Protein AF-A0A6N7VTX3-F1 (afdb_monomer)

Structure (mmCIF, N/CA/C/O backbone):
data_AF-A0A6N7VTX3-F1
#
_entry.id   AF-A0A6N7VTX3-F1
#
loop_
_atom_site.group_PDB
_atom_site.id
_atom_site.type_symbol
_atom_site.label_atom_id
_atom_site.label_alt_id
_atom_site.label_comp_id
_atom_site.label_asym_id
_atom_site.label_entity_id
_atom_site.label_seq_id
_atom_site.pdbx_PDB_ins_code
_atom_site.Cartn_x
_atom_site.Cartn_y
_atom_site.Cartn_z
_atom_site.occupancy
_atom_site.B_iso_or_equiv
_atom_site.auth_seq_id
_atom_site.auth_comp_id
_atom_site.auth_asym_id
_atom_site.auth_atom_id
_atom_site.pdbx_PDB_model_num
ATOM 1 N N . MET A 1 1 ? -0.306 4.192 -22.090 1.00 41.62 1 MET A N 1
ATOM 2 C CA . MET A 1 1 ? 1.172 4.080 -22.096 1.00 41.62 1 MET A CA 1
ATOM 3 C C . MET A 1 1 ? 1.673 3.131 -20.999 1.00 41.62 1 MET A C 1
ATOM 5 O O . MET A 1 1 ? 2.364 2.188 -21.353 1.00 41.62 1 MET A O 1
ATOM 9 N N . MET A 1 2 ? 1.228 3.259 -19.735 1.00 45.81 2 MET A N 1
ATOM 10 C CA . MET A 1 2 ? 1.575 2.340 -18.620 1.00 45.81 2 MET A CA 1
ATOM 11 C C . MET A 1 2 ? 1.291 0.846 -18.875 1.00 45.81 2 MET A C 1
ATOM 13 O O . MET A 1 2 ? 2.135 0.008 -18.589 1.00 45.81 2 MET A O 1
ATOM 17 N N . LEU A 1 3 ? 0.157 0.491 -19.496 1.00 53.50 3 LEU A N 1
ATOM 18 C CA . LEU A 1 3 ? -0.209 -0.915 -19.757 1.00 53.50 3 LEU A CA 1
ATOM 19 C C . LEU A 1 3 ? 0.768 -1.673 -20.678 1.00 53.50 3 LEU A C 1
ATOM 21 O O . LEU A 1 3 ? 0.797 -2.900 -20.650 1.00 53.50 3 LEU A O 1
ATOM 25 N N . LYS A 1 4 ? 1.583 -0.975 -21.487 1.00 55.66 4 LYS A N 1
ATOM 26 C CA . LYS A 1 4 ? 2.601 -1.634 -22.325 1.00 55.66 4 LYS A CA 1
ATOM 27 C C . LYS A 1 4 ? 3.744 -2.213 -21.485 1.00 55.66 4 LYS A C 1
ATOM 29 O O . LYS A 1 4 ? 4.305 -3.230 -21.883 1.00 55.66 4 LYS A O 1
ATOM 34 N N . PHE A 1 5 ? 4.039 -1.622 -20.324 1.00 54.59 5 PHE A N 1
ATOM 35 C CA . PHE A 1 5 ? 5.091 -2.095 -19.423 1.00 54.59 5 PHE A CA 1
ATOM 36 C C . PHE A 1 5 ? 4.678 -3.323 -18.603 1.00 54.59 5 PHE A C 1
ATOM 38 O O . PHE A 1 5 ? 5.542 -4.102 -18.218 1.00 54.59 5 PHE A O 1
ATOM 45 N N . TRP A 1 6 ? 3.368 -3.579 -18.470 1.00 57.06 6 TRP A N 1
ATOM 46 C CA . TRP A 1 6 ? 2.820 -4.777 -17.817 1.00 57.06 6 TRP A CA 1
ATOM 47 C C . TRP A 1 6 ? 3.319 -6.087 -18.457 1.00 57.06 6 TRP A C 1
ATOM 49 O O . TRP A 1 6 ? 3.406 -7.124 -17.807 1.00 57.06 6 TRP A O 1
ATOM 59 N N . LYS A 1 7 ? 3.675 -6.074 -19.750 1.00 59.53 7 LYS A N 1
ATOM 60 C CA . LYS A 1 7 ? 4.218 -7.263 -20.433 1.00 59.53 7 LYS A CA 1
ATOM 61 C C . LYS A 1 7 ? 5.578 -7.711 -19.891 1.00 59.53 7 LYS A C 1
ATOM 63 O O . LYS A 1 7 ? 5.916 -8.877 -20.057 1.00 59.53 7 LYS A O 1
ATOM 68 N N . TYR A 1 8 ? 6.323 -6.814 -19.249 1.00 56.41 8 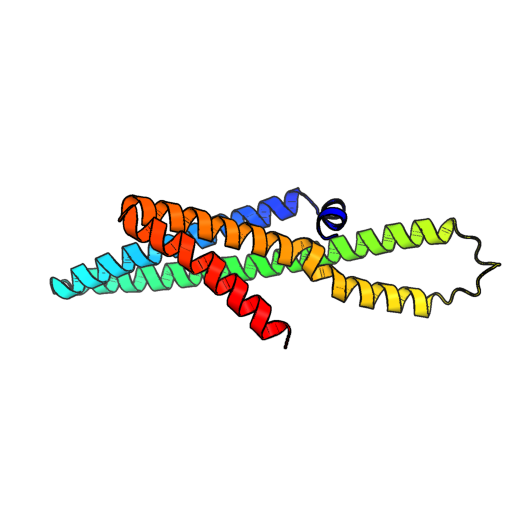TYR A N 1
ATOM 69 C CA . TYR A 1 8 ? 7.615 -7.111 -18.624 1.00 56.41 8 TYR A CA 1
ATOM 70 C C . TYR A 1 8 ? 7.473 -7.492 -17.144 1.00 56.41 8 TYR A C 1
ATOM 72 O O . TYR A 1 8 ? 8.468 -7.736 -16.468 1.00 56.41 8 TYR A O 1
ATOM 80 N N . THR A 1 9 ? 6.236 -7.546 -16.645 1.00 60.81 9 THR A N 1
ATOM 81 C CA . THR A 1 9 ? 5.921 -7.814 -15.247 1.00 60.81 9 THR A CA 1
ATOM 82 C C . THR A 1 9 ? 5.810 -9.321 -14.994 1.00 60.81 9 THR A C 1
ATOM 84 O O . THR A 1 9 ? 4.973 -10.009 -15.588 1.00 60.81 9 THR A O 1
ATOM 87 N N . ASN A 1 10 ? 6.614 -9.849 -14.072 1.00 67.19 10 ASN A N 1
ATOM 88 C CA . ASN A 1 10 ? 6.536 -11.222 -13.599 1.00 67.19 10 ASN A CA 1
ATOM 89 C C . ASN A 1 10 ? 5.266 -11.398 -12.748 1.00 67.19 10 ASN A C 1
ATOM 91 O O . ASN A 1 10 ? 5.161 -10.926 -11.615 1.00 67.19 10 ASN A O 1
ATOM 95 N N . LYS A 1 11 ? 4.262 -12.081 -13.313 1.00 71.00 11 LYS A N 1
ATOM 96 C CA . LYS A 1 11 ? 2.931 -12.231 -12.696 1.00 71.00 11 LYS A CA 1
ATOM 97 C C . LYS A 1 11 ? 2.976 -12.918 -11.330 1.00 71.00 11 LYS A C 1
ATOM 99 O O . LYS A 1 11 ? 2.148 -12.612 -10.479 1.00 71.00 11 LYS A O 1
ATOM 104 N N . LYS A 1 12 ? 3.916 -13.847 -11.119 1.00 73.44 12 LYS A N 1
ATOM 105 C CA . LYS A 1 12 ? 4.046 -14.572 -9.845 1.00 73.44 12 LYS A CA 1
ATOM 106 C C . LYS A 1 12 ? 4.482 -13.639 -8.718 1.00 73.44 12 LYS A C 1
ATOM 108 O O . LYS A 1 12 ? 3.922 -13.697 -7.629 1.00 73.44 12 LYS A O 1
ATOM 113 N N . GLU A 1 13 ? 5.426 -12.753 -9.004 1.00 70.56 13 GLU A N 1
ATOM 114 C CA . GLU A 1 13 ? 5.942 -11.792 -8.030 1.00 70.56 13 GLU A CA 1
ATOM 115 C C . GLU A 1 13 ? 4.939 -10.667 -7.753 1.00 70.56 13 GLU A C 1
ATOM 117 O O . GLU A 1 13 ? 4.734 -10.285 -6.602 1.00 70.56 13 GLU A O 1
ATOM 122 N N . PHE A 1 14 ? 4.195 -10.233 -8.776 1.00 71.81 14 PHE A N 1
ATOM 123 C CA . PHE A 1 14 ? 3.063 -9.323 -8.588 1.00 71.81 14 PHE A CA 1
ATOM 124 C C . PHE A 1 14 ? 2.010 -9.898 -7.621 1.00 71.81 14 PHE A C 1
ATOM 126 O O . PHE A 1 14 ? 1.518 -9.185 -6.750 1.00 71.81 14 PHE A O 1
ATOM 133 N N . ILE A 1 15 ? 1.688 -11.193 -7.728 1.00 78.00 15 ILE A N 1
ATOM 134 C CA . ILE A 1 15 ? 0.736 -11.857 -6.821 1.00 78.00 15 ILE A CA 1
ATOM 135 C C . ILE A 1 15 ? 1.269 -11.901 -5.381 1.00 78.00 15 ILE A C 1
ATOM 137 O O . ILE A 1 15 ? 0.496 -11.670 -4.452 1.00 78.00 15 ILE A O 1
ATOM 141 N N . LYS A 1 16 ? 2.568 -12.160 -5.176 1.00 79.38 16 LYS A N 1
ATOM 142 C CA . LYS A 1 16 ? 3.177 -12.140 -3.834 1.00 79.38 16 LYS A CA 1
ATOM 143 C C . LYS A 1 16 ? 3.085 -10.755 -3.194 1.00 79.38 16 LYS A C 1
ATOM 145 O O . LYS A 1 16 ? 2.637 -10.650 -2.054 1.00 79.38 16 LYS A O 1
ATOM 150 N N . LEU A 1 17 ? 3.439 -9.706 -3.938 1.00 78.25 17 LEU A N 1
ATOM 151 C CA . LEU A 1 17 ? 3.318 -8.318 -3.476 1.00 78.25 17 LEU A CA 1
ATOM 152 C C . LEU A 1 17 ? 1.862 -7.959 -3.152 1.00 78.25 17 LEU A C 1
ATOM 154 O O . LEU A 1 17 ? 1.577 -7.364 -2.113 1.00 78.25 17 LEU A O 1
ATOM 158 N N . LEU A 1 18 ? 0.921 -8.387 -3.998 1.00 79.38 18 LEU A N 1
ATOM 159 C CA . LEU A 1 18 ? -0.506 -8.174 -3.769 1.00 79.38 18 LEU A CA 1
ATOM 160 C C . LEU A 1 18 ? -0.982 -8.875 -2.486 1.00 79.38 18 LEU A C 1
ATOM 162 O O . LEU A 1 18 ? -1.681 -8.256 -1.686 1.00 79.38 18 LEU A O 1
ATOM 166 N N . LEU A 1 19 ? -0.569 -10.124 -2.246 1.00 84.44 19 LEU A N 1
ATOM 167 C CA . LEU A 1 19 ? -0.893 -10.864 -1.020 1.00 84.44 19 LEU A CA 1
ATOM 168 C C . LEU A 1 19 ? -0.344 -10.178 0.235 1.00 84.44 19 LEU A C 1
ATOM 170 O O . LEU A 1 19 ? -1.096 -9.984 1.191 1.00 84.44 19 LEU A O 1
ATOM 174 N N . ILE A 1 20 ? 0.930 -9.770 0.219 1.00 84.56 20 ILE A N 1
ATOM 175 C CA . ILE A 1 20 ? 1.549 -9.019 1.324 1.00 84.56 20 ILE A CA 1
ATOM 176 C C . ILE A 1 20 ? 0.718 -7.772 1.627 1.00 84.56 20 ILE A C 1
ATOM 178 O O . ILE A 1 20 ? 0.358 -7.519 2.779 1.00 84.56 20 ILE A O 1
ATOM 182 N N . ARG A 1 21 ? 0.320 -7.028 0.591 1.00 81.31 21 ARG A N 1
ATOM 183 C CA . ARG A 1 21 ? -0.462 -5.811 0.792 1.00 81.31 21 ARG A CA 1
ATOM 184 C C . ARG A 1 21 ? -1.873 -6.076 1.313 1.00 81.31 21 ARG A C 1
ATOM 186 O O . ARG A 1 21 ? -2.358 -5.312 2.146 1.00 81.31 21 ARG A O 1
ATOM 193 N N . VAL A 1 22 ? -2.537 -7.140 0.864 1.00 83.12 22 VAL A N 1
ATOM 194 C CA . VAL A 1 22 ? -3.855 -7.533 1.394 1.00 83.12 22 VAL A CA 1
ATOM 195 C C . VAL A 1 22 ? -3.766 -7.834 2.891 1.00 83.12 22 VAL A C 1
ATOM 197 O O . VAL A 1 22 ? -4.638 -7.398 3.649 1.00 83.12 22 VAL A O 1
ATOM 200 N N . ILE A 1 23 ? -2.696 -8.501 3.338 1.00 87.25 23 ILE A N 1
ATOM 201 C CA . ILE A 1 23 ? -2.443 -8.750 4.765 1.00 87.25 23 ILE A CA 1
ATOM 202 C C . ILE A 1 23 ? -2.266 -7.426 5.514 1.00 87.25 23 ILE A C 1
ATOM 204 O O . ILE A 1 23 ? -2.941 -7.200 6.519 1.00 87.25 23 ILE A O 1
ATOM 208 N N . VAL A 1 24 ? -1.428 -6.521 4.997 1.00 85.75 24 VAL A N 1
ATOM 209 C CA . VAL A 1 24 ? -1.201 -5.196 5.599 1.00 85.75 24 VAL A CA 1
ATOM 210 C C . VAL A 1 24 ? -2.505 -4.414 5.739 1.00 85.75 24 VAL A C 1
ATOM 212 O O . VAL A 1 24 ? -2.805 -3.906 6.819 1.00 85.75 24 VAL A O 1
ATOM 215 N N . ILE A 1 25 ? -3.312 -4.336 4.678 1.00 82.44 25 ILE A N 1
ATOM 216 C CA . ILE A 1 25 ? -4.597 -3.623 4.701 1.00 82.44 25 ILE A CA 1
ATOM 217 C C . ILE A 1 25 ? -5.528 -4.244 5.744 1.00 82.44 25 ILE A C 1
ATOM 219 O O . ILE A 1 25 ? -6.106 -3.514 6.547 1.00 82.44 25 ILE A O 1
ATOM 223 N N . SER A 1 26 ? -5.628 -5.574 5.777 1.00 83.75 26 SER A N 1
ATOM 224 C CA . SER A 1 26 ? -6.481 -6.293 6.729 1.00 83.75 26 SER A CA 1
ATOM 225 C C . SER A 1 26 ? -6.077 -6.012 8.178 1.00 83.75 26 SER A C 1
ATOM 227 O O . SER A 1 26 ? -6.927 -5.675 8.998 1.00 83.75 26 SER A O 1
ATOM 229 N N . LEU A 1 27 ? -4.777 -6.064 8.482 1.00 85.19 27 LEU A N 1
ATOM 230 C CA . LEU A 1 27 ? -4.240 -5.715 9.800 1.00 85.19 27 LEU A CA 1
ATOM 231 C C . LEU A 1 27 ? -4.518 -4.251 10.161 1.00 85.19 27 LEU A C 1
ATOM 233 O O . LEU A 1 27 ? -4.911 -3.949 11.285 1.00 85.19 27 LEU A O 1
ATOM 237 N N . THR A 1 28 ? -4.380 -3.341 9.197 1.00 82.75 28 THR A N 1
ATOM 238 C CA . THR A 1 28 ? -4.621 -1.909 9.425 1.00 82.75 28 THR A CA 1
ATOM 239 C C . THR A 1 28 ? -6.101 -1.621 9.705 1.00 82.75 28 THR A C 1
ATOM 241 O O . THR A 1 28 ? -6.414 -0.758 10.522 1.00 82.75 28 THR A O 1
ATOM 244 N N . LEU A 1 29 ? -7.022 -2.363 9.081 1.00 82.81 29 LEU A N 1
ATOM 245 C CA . LEU A 1 29 ? -8.464 -2.250 9.330 1.00 82.81 29 LEU A CA 1
ATOM 246 C C . LEU A 1 29 ? -8.878 -2.751 10.723 1.00 82.81 29 LEU A C 1
ATOM 248 O O . LEU A 1 29 ? -9.922 -2.336 11.225 1.00 82.81 29 LEU A O 1
ATOM 252 N N . LEU A 1 30 ? -8.068 -3.588 11.381 1.00 82.56 30 LEU A N 1
ATOM 253 C CA . LEU A 1 30 ? -8.317 -4.002 12.766 1.00 82.56 30 LEU A CA 1
ATOM 254 C C . LEU A 1 30 ? -8.024 -2.885 13.779 1.00 82.56 30 LEU A C 1
ATOM 256 O O . LEU A 1 30 ? -8.628 -2.874 14.851 1.00 82.56 30 LEU A O 1
ATOM 260 N N . ASN A 1 31 ? -7.158 -1.919 13.448 1.00 81.75 31 ASN A N 1
ATOM 261 C CA . ASN A 1 31 ? -6.807 -0.820 14.356 1.00 81.75 31 ASN A CA 1
ATOM 262 C C . ASN A 1 31 ? -8.021 -0.034 14.880 1.00 81.75 31 ASN A C 1
ATOM 264 O O . ASN A 1 31 ? -8.144 0.068 16.099 1.00 81.75 31 ASN A O 1
ATOM 268 N N . PRO A 1 32 ? -8.943 0.496 14.048 1.00 81.12 32 PRO A N 1
ATOM 269 C CA . PRO A 1 32 ? -10.102 1.235 14.558 1.00 81.12 32 PRO A CA 1
ATOM 270 C C . PRO A 1 32 ? -10.986 0.396 15.495 1.00 81.12 32 PRO A C 1
ATOM 272 O O . PRO A 1 32 ? -11.498 0.922 16.482 1.00 81.12 32 PRO A O 1
ATOM 275 N N . LEU A 1 33 ? -11.112 -0.915 15.251 1.00 84.38 33 LEU A N 1
ATOM 276 C CA . LEU A 1 33 ? -11.863 -1.822 16.127 1.00 84.38 33 LEU A CA 1
ATOM 277 C C . LEU A 1 33 ? -11.197 -1.983 17.499 1.00 84.38 33 LEU A C 1
ATOM 279 O O . LEU A 1 33 ? -11.873 -1.967 18.529 1.00 84.38 33 LEU A O 1
ATOM 283 N N . ILE A 1 34 ? -9.873 -2.130 17.519 1.00 87.19 34 ILE A N 1
ATOM 284 C CA . ILE A 1 34 ? -9.094 -2.263 18.755 1.00 87.19 34 ILE A CA 1
ATOM 285 C C . ILE A 1 34 ? -9.091 -0.948 19.533 1.00 87.19 34 ILE A C 1
ATOM 287 O O . ILE A 1 34 ? -9.266 -0.968 20.750 1.00 87.19 34 ILE A O 1
ATOM 291 N N . ILE A 1 35 ? -8.968 0.188 18.840 1.00 86.31 35 ILE A N 1
ATOM 292 C CA . ILE A 1 35 ? -9.040 1.525 19.440 1.00 86.31 35 ILE A CA 1
ATOM 293 C C . ILE A 1 35 ? -10.395 1.732 20.118 1.00 86.31 35 ILE A C 1
ATOM 295 O O . ILE A 1 35 ? -10.424 2.139 21.276 1.00 86.31 35 ILE A O 1
ATOM 299 N N . SER A 1 36 ? -11.505 1.395 19.450 1.00 85.62 36 SER A N 1
ATOM 300 C CA . SER A 1 36 ? -12.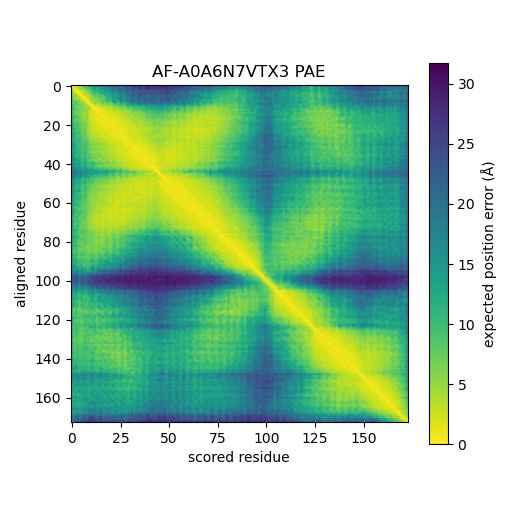842 1.489 20.055 1.00 85.62 36 SER A CA 1
ATOM 301 C 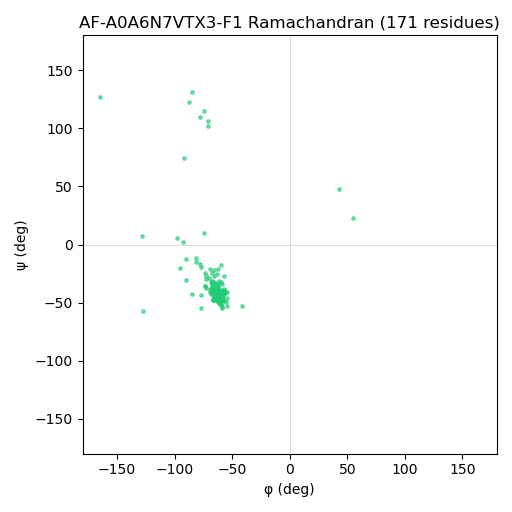C . SER A 1 36 ? -12.915 0.695 21.360 1.00 85.62 36 SER A C 1
ATOM 303 O O . SER A 1 36 ? -13.275 1.244 22.396 1.00 85.62 36 SER A O 1
ATOM 305 N N . LYS A 1 37 ? -12.471 -0.569 21.351 1.00 88.06 37 LYS A N 1
ATOM 306 C CA . LYS A 1 37 ? -12.473 -1.419 22.554 1.00 88.06 37 LYS A CA 1
ATOM 307 C C . LYS A 1 37 ? -11.534 -0.922 23.654 1.00 88.06 37 LYS A C 1
ATOM 309 O O . LYS A 1 37 ? -11.837 -1.098 24.837 1.00 88.06 37 LYS A O 1
ATOM 314 N N . ALA A 1 38 ? -10.403 -0.317 23.289 1.00 86.62 38 ALA A N 1
ATOM 315 C CA . ALA A 1 38 ? -9.488 0.308 24.238 1.00 86.62 38 ALA A CA 1
ATOM 316 C C . ALA A 1 38 ? -10.157 1.499 24.938 1.00 86.62 38 ALA A C 1
ATOM 318 O O . ALA A 1 38 ? -10.100 1.590 26.166 1.00 86.62 38 ALA A O 1
ATOM 319 N N . ILE A 1 39 ? -10.838 2.357 24.170 1.00 87.06 39 ILE A N 1
ATOM 320 C CA . ILE A 1 39 ? -11.595 3.507 24.679 1.00 87.06 39 ILE A CA 1
ATOM 321 C C . ILE A 1 39 ? -12.730 3.031 25.590 1.00 87.06 39 ILE A C 1
ATOM 323 O O . ILE A 1 39 ? -12.811 3.483 26.730 1.00 87.06 39 ILE A O 1
ATOM 327 N N . ASP A 1 40 ? -13.536 2.065 25.149 1.00 90.25 40 ASP A N 1
ATOM 328 C CA . ASP A 1 40 ? -14.641 1.516 25.946 1.00 90.25 40 ASP A CA 1
ATOM 329 C C . ASP A 1 40 ? -14.140 0.925 27.272 1.00 90.25 40 ASP A C 1
ATOM 331 O O . ASP A 1 40 ? -14.730 1.132 28.335 1.00 90.25 40 ASP A O 1
ATOM 335 N N . SER A 1 41 ? -13.007 0.220 27.240 1.00 89.38 41 SER A N 1
ATOM 336 C CA . SER A 1 41 ? -12.387 -0.348 28.444 1.00 89.38 41 SER A CA 1
ATOM 337 C C . SER A 1 41 ? -11.855 0.732 29.386 1.00 89.38 41 SER A C 1
ATOM 339 O O . SER A 1 41 ? -11.963 0.580 30.603 1.00 89.38 41 SER A O 1
ATOM 341 N N . ALA A 1 42 ? -11.308 1.824 28.846 1.00 87.69 42 ALA A N 1
ATOM 342 C CA . ALA A 1 42 ? -10.841 2.962 29.632 1.00 87.69 42 ALA A CA 1
ATOM 343 C C . ALA A 1 42 ? -12.009 3.720 30.286 1.00 87.69 42 ALA A C 1
ATOM 345 O O . ALA A 1 42 ? -11.940 4.027 31.478 1.00 87.69 42 ALA A O 1
ATOM 346 N N . ILE A 1 43 ? -13.103 3.947 29.549 1.00 91.75 43 ILE A N 1
ATOM 347 C CA . ILE A 1 43 ? -14.340 4.561 30.064 1.00 91.75 43 ILE A CA 1
ATOM 348 C C . ILE A 1 43 ? -14.921 3.712 31.200 1.00 91.75 43 ILE A C 1
ATOM 350 O O . ILE A 1 43 ? -15.247 4.234 32.266 1.00 91.75 43 ILE A O 1
ATOM 354 N N . ASN A 1 44 ? -14.950 2.389 31.022 1.00 92.12 44 ASN A N 1
ATOM 355 C CA . ASN A 1 44 ? -15.413 1.438 32.036 1.00 92.12 44 ASN A CA 1
ATOM 356 C C . ASN A 1 44 ? -14.409 1.220 33.188 1.00 92.12 44 ASN A C 1
ATOM 358 O O . ASN A 1 44 ? -14.588 0.306 33.994 1.00 92.12 44 ASN A O 1
ATOM 362 N N . LYS A 1 45 ? -13.343 2.034 33.273 1.00 88.69 45 LYS A N 1
ATOM 363 C CA . LYS A 1 45 ? -12.266 1.966 34.280 1.00 88.69 45 LYS A CA 1
ATOM 364 C C . LYS A 1 45 ? -11.577 0.601 34.371 1.00 88.69 45 LYS A C 1
ATOM 366 O O . LYS A 1 45 ? -10.945 0.276 35.376 1.00 88.69 45 LYS A O 1
ATOM 371 N N . ASN A 1 46 ? -11.644 -0.198 33.311 1.00 89.06 46 ASN A N 1
ATOM 372 C CA . ASN A 1 46 ? -11.037 -1.516 33.257 1.00 89.06 46 ASN A CA 1
ATOM 373 C C . ASN A 1 46 ? -9.620 -1.436 32.672 1.00 89.06 46 ASN A C 1
ATOM 375 O O . ASN A 1 46 ? -9.355 -1.806 31.524 1.00 89.06 46 ASN A O 1
ATOM 379 N N . ILE A 1 47 ? -8.704 -0.922 33.496 1.00 88.44 47 ILE A N 1
ATOM 380 C CA . ILE A 1 47 ? -7.328 -0.564 33.114 1.00 88.44 47 ILE A CA 1
ATOM 381 C C . ILE A 1 47 ? -6.571 -1.759 32.518 1.00 88.44 47 ILE A C 1
ATOM 383 O O . ILE A 1 47 ? -5.855 -1.605 31.531 1.00 88.44 47 ILE A O 1
ATOM 387 N N . LYS A 1 48 ? -6.770 -2.968 33.062 1.00 91.94 48 LYS A N 1
ATOM 388 C CA . LYS A 1 48 ? -6.111 -4.185 32.568 1.00 91.94 48 LYS A CA 1
ATOM 389 C C . LYS A 1 48 ? -6.438 -4.446 31.095 1.00 91.94 48 LYS A C 1
ATOM 391 O O . LYS A 1 48 ? -5.532 -4.689 30.304 1.00 91.94 48 LYS A O 1
ATOM 396 N N . TYR A 1 49 ? -7.715 -4.372 30.719 1.00 88.69 49 TYR A N 1
ATOM 397 C CA . TYR A 1 49 ? -8.126 -4.601 29.333 1.00 88.69 49 TYR A CA 1
ATOM 398 C C . TYR A 1 49 ? -7.752 -3.433 28.420 1.00 88.69 49 TYR A C 1
ATOM 400 O O . TYR A 1 49 ? -7.320 -3.676 27.297 1.00 88.69 49 TYR A O 1
ATOM 408 N N . ALA A 1 50 ? -7.816 -2.188 28.904 1.00 88.44 50 ALA A N 1
ATOM 409 C CA . ALA A 1 50 ? -7.339 -1.032 28.144 1.00 88.44 50 ALA A CA 1
ATOM 410 C C . ALA A 1 50 ? -5.853 -1.180 27.757 1.00 88.44 50 ALA A C 1
ATOM 412 O O . ALA A 1 50 ? -5.500 -1.006 26.591 1.00 88.44 50 ALA A O 1
ATOM 413 N N . ILE A 1 51 ? -4.998 -1.595 28.701 1.00 91.50 51 ILE A N 1
ATOM 414 C CA . ILE A 1 51 ? -3.571 -1.851 28.447 1.00 91.50 51 ILE A CA 1
ATOM 415 C C . ILE A 1 51 ? -3.377 -2.995 27.443 1.00 91.50 51 ILE A C 1
ATOM 417 O O . ILE A 1 51 ? -2.563 -2.866 26.531 1.00 91.50 51 ILE A O 1
ATOM 421 N N . ILE A 1 52 ? -4.132 -4.093 27.569 1.00 93.38 52 ILE A N 1
ATOM 422 C CA . ILE A 1 52 ? -4.060 -5.219 26.620 1.00 93.38 52 ILE A CA 1
ATOM 423 C C . ILE A 1 52 ? -4.400 -4.754 25.198 1.00 93.38 52 ILE A C 1
ATOM 425 O O . ILE A 1 52 ? -3.676 -5.092 24.261 1.00 93.38 52 ILE A O 1
ATOM 429 N N . TYR A 1 53 ? -5.454 -3.950 25.025 1.00 91.06 53 TYR A N 1
ATOM 430 C CA . TYR A 1 53 ? -5.822 -3.438 23.705 1.00 91.06 53 TYR A CA 1
ATOM 431 C C . TYR A 1 53 ? -4.762 -2.482 23.137 1.00 91.06 53 TYR A C 1
ATOM 433 O O . TYR A 1 53 ? -4.405 -2.604 21.965 1.00 91.06 53 TYR A O 1
ATOM 441 N N . ILE A 1 54 ? -4.172 -1.611 23.959 1.00 88.94 54 ILE A N 1
ATOM 442 C CA . ILE A 1 54 ? -3.066 -0.734 23.534 1.00 88.94 54 ILE A CA 1
ATOM 443 C C . ILE A 1 54 ? -1.834 -1.552 23.112 1.00 88.94 54 ILE A C 1
ATOM 445 O O . ILE A 1 54 ? -1.261 -1.306 22.050 1.00 88.94 54 ILE A O 1
ATOM 449 N N . LEU A 1 55 ? -1.451 -2.569 23.890 1.00 92.81 55 LEU A N 1
ATOM 450 C CA . LEU A 1 55 ? -0.345 -3.467 23.539 1.00 92.81 55 LEU A CA 1
ATOM 451 C C . LEU A 1 55 ? -0.624 -4.237 22.246 1.00 92.81 55 LEU A C 1
ATOM 453 O O . LEU A 1 55 ? 0.267 -4.372 21.409 1.00 92.81 55 LEU A O 1
ATOM 457 N N . SER A 1 56 ? -1.860 -4.700 22.046 1.00 90.69 56 SER A N 1
ATOM 458 C CA . SER A 1 56 ? -2.243 -5.380 20.806 1.00 90.69 56 SER A CA 1
ATOM 459 C C . SER A 1 56 ? -2.134 -4.463 19.583 1.00 90.69 56 SER A C 1
ATOM 461 O O . SER A 1 56 ? -1.678 -4.906 18.531 1.00 90.69 56 SER A O 1
ATOM 463 N N . MET A 1 57 ? -2.449 -3.172 19.736 1.00 89.75 57 MET A N 1
ATOM 464 C CA . MET A 1 57 ? -2.288 -2.176 18.676 1.00 89.75 57 MET A CA 1
ATOM 465 C C . MET A 1 57 ? -0.811 -1.958 18.321 1.00 89.75 57 MET A C 1
ATOM 467 O O . MET A 1 57 ? -0.460 -1.942 17.141 1.00 89.75 57 MET A O 1
ATOM 471 N N . LEU A 1 58 ? 0.068 -1.847 19.325 1.00 91.06 58 LEU A N 1
ATOM 472 C CA . LEU A 1 58 ? 1.516 -1.760 19.099 1.00 91.06 58 LEU A CA 1
ATOM 473 C C . LEU A 1 58 ? 2.043 -2.995 18.362 1.00 91.06 58 LEU A C 1
ATOM 475 O O . LEU A 1 58 ? 2.795 -2.860 17.397 1.00 91.06 58 LEU A O 1
ATOM 479 N N . LEU A 1 59 ? 1.608 -4.189 18.768 1.00 91.81 59 LEU A N 1
ATOM 480 C CA . LEU A 1 59 ? 2.028 -5.440 18.142 1.00 91.81 59 LEU A CA 1
ATOM 481 C C . LEU A 1 59 ? 1.607 -5.501 16.667 1.00 91.81 59 LEU A C 1
ATOM 483 O O . LEU A 1 59 ? 2.423 -5.821 15.804 1.00 91.81 59 LEU A O 1
ATOM 487 N N . ILE A 1 60 ? 0.360 -5.126 16.362 1.00 89.75 60 ILE A N 1
ATOM 488 C CA . ILE A 1 60 ? -0.139 -5.037 14.982 1.00 89.75 60 ILE A CA 1
ATOM 489 C C . ILE A 1 60 ? 0.673 -4.026 14.177 1.00 89.75 60 ILE A C 1
ATOM 491 O O . ILE A 1 60 ? 1.045 -4.317 13.042 1.00 89.75 60 ILE A O 1
ATOM 495 N N . SER A 1 61 ? 0.995 -2.868 14.756 1.00 86.00 61 SER A N 1
ATOM 496 C CA . SER A 1 61 ? 1.806 -1.853 14.080 1.00 86.00 61 SER A CA 1
ATOM 497 C C . SER A 1 61 ? 3.203 -2.371 13.724 1.00 86.00 61 SER A C 1
ATOM 499 O O . SER A 1 61 ? 3.686 -2.104 12.624 1.00 86.00 61 SER A O 1
ATOM 501 N N . ILE A 1 62 ? 3.840 -3.137 14.616 1.00 91.75 62 ILE A N 1
ATOM 502 C CA . ILE A 1 62 ? 5.145 -3.766 14.353 1.00 91.75 62 ILE A CA 1
ATOM 503 C C . ILE A 1 62 ? 5.024 -4.787 13.217 1.00 91.75 62 ILE A C 1
ATOM 505 O O . ILE A 1 62 ? 5.825 -4.761 12.283 1.00 91.75 62 ILE A O 1
ATOM 509 N N . PHE A 1 63 ? 4.000 -5.644 13.253 1.00 89.19 63 PHE A N 1
ATOM 510 C CA . PHE A 1 63 ? 3.743 -6.614 12.185 1.00 89.19 63 PHE A CA 1
ATOM 511 C C . PHE A 1 63 ? 3.518 -5.935 10.833 1.00 89.19 63 PHE A C 1
ATOM 513 O O . PHE A 1 63 ? 4.102 -6.344 9.832 1.00 89.19 63 PHE A O 1
ATOM 520 N N . VAL A 1 64 ? 2.716 -4.869 10.796 1.00 87.62 64 VAL A N 1
ATOM 521 C CA . VAL A 1 64 ? 2.494 -4.071 9.584 1.00 87.62 64 VAL A CA 1
ATOM 522 C C . VAL A 1 64 ? 3.812 -3.504 9.054 1.00 87.62 64 VAL A C 1
ATOM 524 O O . VAL A 1 64 ? 4.069 -3.588 7.855 1.00 87.62 64 VAL A O 1
ATOM 527 N N . HIS A 1 65 ? 4.670 -2.978 9.931 1.00 86.94 65 HIS A N 1
ATOM 528 C CA . HIS A 1 65 ? 5.964 -2.436 9.523 1.00 86.94 65 HIS A CA 1
ATOM 529 C C . HIS A 1 65 ? 6.893 -3.513 8.948 1.00 86.94 65 HIS A C 1
ATOM 531 O O . HIS A 1 65 ? 7.527 -3.295 7.919 1.00 86.94 65 HIS A O 1
ATOM 5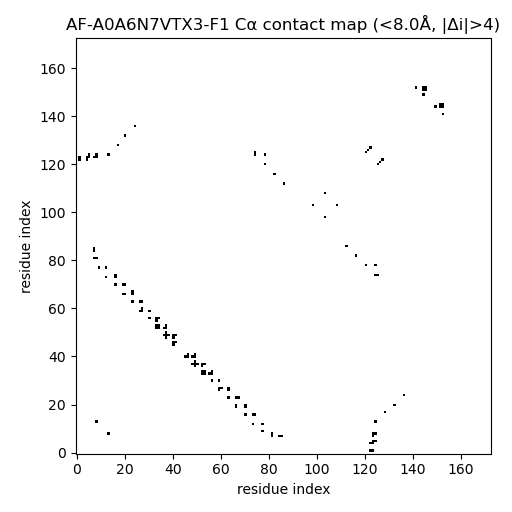37 N N . PHE A 1 66 ? 6.911 -4.703 9.550 1.00 88.50 66 PHE A N 1
ATOM 538 C CA . PHE A 1 66 ? 7.654 -5.847 9.024 1.00 88.50 66 PHE A CA 1
ATOM 539 C C . PHE A 1 66 ? 7.206 -6.227 7.604 1.00 88.50 66 PHE A C 1
ATOM 541 O O . PHE A 1 66 ? 8.041 -6.462 6.730 1.00 88.50 66 PHE A O 1
ATOM 548 N N . PHE A 1 67 ? 5.896 -6.232 7.341 1.00 86.88 67 PHE A N 1
ATOM 549 C CA . PHE A 1 67 ? 5.380 -6.500 5.999 1.00 86.88 67 PHE A CA 1
ATOM 550 C C . PHE A 1 67 ? 5.734 -5.409 4.983 1.00 86.88 67 PHE A C 1
ATOM 552 O O . PHE A 1 67 ? 5.990 -5.752 3.833 1.00 86.88 67 PHE A O 1
ATOM 559 N N . TYR A 1 68 ? 5.806 -4.134 5.383 1.00 83.50 68 TYR A N 1
ATOM 560 C CA . TYR A 1 68 ? 6.295 -3.075 4.491 1.00 83.50 68 TYR A CA 1
ATOM 561 C C . TYR A 1 68 ? 7.762 -3.281 4.104 1.00 83.50 68 TYR A C 1
ATOM 563 O O . TYR A 1 68 ? 8.101 -3.172 2.931 1.00 83.50 68 TYR A O 1
ATOM 571 N N . VAL A 1 69 ? 8.618 -3.667 5.054 1.00 84.44 69 VAL A N 1
ATOM 572 C CA . VAL A 1 69 ? 10.029 -3.972 4.757 1.00 84.44 69 VAL A CA 1
ATOM 573 C C . VAL A 1 69 ? 10.152 -5.168 3.808 1.00 84.44 69 VAL A C 1
ATOM 575 O O . VAL A 1 69 ? 10.953 -5.143 2.874 1.00 84.44 69 VAL A O 1
ATOM 578 N N . LEU A 1 70 ? 9.343 -6.214 4.011 1.00 83.69 70 LEU A N 1
ATOM 579 C CA . LEU A 1 70 ? 9.287 -7.343 3.079 1.00 83.69 70 LEU A CA 1
ATOM 580 C C . LEU A 1 70 ? 8.834 -6.909 1.684 1.00 83.69 70 LEU A C 1
ATOM 582 O O . LEU A 1 70 ? 9.396 -7.361 0.690 1.00 83.69 70 LEU A O 1
ATOM 586 N N . GLU A 1 71 ? 7.823 -6.050 1.602 1.00 81.12 71 GLU A N 1
ATOM 587 C CA . GLU A 1 71 ? 7.326 -5.517 0.338 1.00 81.12 71 GLU A CA 1
ATOM 588 C C . GLU A 1 71 ? 8.426 -4.766 -0.425 1.00 81.12 71 GLU A C 1
ATOM 590 O O . GLU A 1 71 ? 8.657 -5.066 -1.598 1.00 81.12 71 GLU A O 1
ATOM 595 N N . ASP A 1 72 ? 9.159 -3.875 0.247 1.00 79.69 72 ASP A N 1
ATOM 596 C CA . ASP A 1 72 ? 10.279 -3.129 -0.341 1.00 79.69 72 ASP A CA 1
ATOM 597 C C . ASP A 1 72 ? 11.389 -4.064 -0.851 1.00 79.69 72 ASP A C 1
ATOM 599 O O . ASP A 1 72 ? 11.936 -3.862 -1.939 1.00 79.69 72 ASP A O 1
ATOM 603 N N . TYR A 1 73 ? 11.682 -5.138 -0.112 1.00 81.75 73 TYR A N 1
ATOM 604 C CA . TYR A 1 73 ? 12.654 -6.150 -0.530 1.00 81.75 73 TYR A CA 1
ATOM 605 C C . TYR A 1 73 ? 12.238 -6.859 -1.831 1.00 81.75 73 TYR A C 1
ATOM 607 O O . TYR A 1 73 ? 13.035 -6.968 -2.768 1.00 81.75 73 TYR A O 1
ATOM 615 N N . TYR A 1 74 ? 10.982 -7.308 -1.925 1.00 78.50 74 TYR A N 1
ATOM 616 C CA . TYR A 1 74 ? 10.471 -7.953 -3.140 1.00 78.50 74 TYR A CA 1
ATOM 617 C C . TYR A 1 74 ? 10.371 -6.981 -4.321 1.00 78.50 74 TYR A C 1
ATOM 619 O O . TYR A 1 74 ? 10.599 -7.388 -5.463 1.00 78.50 74 TYR A O 1
ATOM 627 N N . PHE A 1 75 ? 10.081 -5.701 -4.074 1.00 75.12 75 PHE A N 1
ATOM 628 C CA . PHE A 1 75 ? 10.155 -4.673 -5.113 1.00 75.12 75 PHE A CA 1
ATOM 629 C C . PHE A 1 75 ? 11.568 -4.543 -5.683 1.00 75.12 75 PHE A C 1
ATOM 631 O O . PHE A 1 75 ? 11.726 -4.584 -6.902 1.00 75.12 75 PHE A O 1
ATOM 638 N N . GLY A 1 76 ? 12.588 -4.481 -4.823 1.00 74.06 76 GLY A N 1
ATOM 639 C CA . GLY A 1 76 ? 13.982 -4.391 -5.263 1.00 74.06 76 GLY A CA 1
ATOM 640 C C . GLY A 1 76 ? 14.415 -5.565 -6.149 1.00 74.06 76 GLY A C 1
ATOM 641 O O . GLY A 1 76 ? 15.075 -5.361 -7.168 1.00 74.06 76 GLY A O 1
ATOM 642 N N . ILE A 1 77 ? 13.996 -6.791 -5.813 1.00 76.81 77 ILE A N 1
ATOM 643 C CA . ILE A 1 77 ? 14.279 -7.981 -6.636 1.00 76.81 77 ILE A CA 1
ATOM 644 C C . ILE A 1 77 ? 13.605 -7.878 -8.010 1.00 76.81 77 ILE A C 1
ATOM 646 O O . ILE A 1 77 ? 14.241 -8.141 -9.033 1.00 76.81 77 ILE A O 1
ATOM 650 N N . ASN A 1 78 ? 12.334 -7.476 -8.048 1.00 72.00 78 ASN A N 1
ATOM 651 C CA . ASN A 1 78 ? 11.573 -7.384 -9.296 1.00 72.00 78 ASN A CA 1
ATOM 652 C C . ASN A 1 78 ? 12.102 -6.303 -10.233 1.00 72.00 78 ASN A C 1
ATOM 654 O O . ASN A 1 78 ? 12.117 -6.497 -11.450 1.00 72.00 78 ASN A O 1
ATOM 658 N N . ASP A 1 79 ? 12.539 -5.178 -9.675 1.00 71.25 79 ASP A N 1
ATOM 659 C CA . ASP A 1 79 ? 13.136 -4.100 -10.450 1.00 71.25 79 ASP A CA 1
ATOM 660 C C . ASP A 1 79 ? 14.451 -4.553 -11.094 1.00 71.25 79 ASP A C 1
ATOM 662 O O . ASP A 1 79 ? 14.684 -4.303 -12.278 1.00 71.25 79 ASP A O 1
ATOM 666 N N . LEU A 1 80 ? 15.269 -5.313 -10.362 1.00 72.25 80 LEU A N 1
ATOM 667 C CA . LEU A 1 80 ? 16.503 -5.887 -10.892 1.00 72.25 80 LEU A CA 1
ATOM 668 C C . LEU A 1 80 ? 16.230 -6.915 -12.006 1.00 72.25 80 LEU A C 1
ATOM 670 O O . LEU A 1 80 ? 16.900 -6.904 -13.041 1.00 72.25 80 LEU A O 1
ATOM 674 N N . GLU A 1 81 ? 15.212 -7.764 -11.849 1.00 73.69 81 GLU A N 1
ATOM 675 C CA . GLU A 1 81 ? 14.811 -8.727 -12.885 1.00 73.69 81 GLU A CA 1
ATOM 676 C C . GLU A 1 81 ? 14.259 -8.021 -14.143 1.00 73.69 81 GLU A C 1
ATOM 678 O O . GLU A 1 81 ? 14.583 -8.393 -15.277 1.00 73.69 81 GLU A O 1
ATOM 683 N N . ALA A 1 82 ? 13.468 -6.958 -13.967 1.00 69.69 82 ALA A N 1
ATOM 684 C CA . ALA A 1 82 ? 12.948 -6.147 -15.066 1.00 69.69 82 ALA A CA 1
ATOM 685 C C . ALA A 1 82 ? 14.067 -5.422 -15.830 1.00 69.69 82 ALA A C 1
ATOM 687 O O . ALA A 1 82 ? 14.028 -5.375 -17.065 1.00 69.69 82 ALA A O 1
ATOM 688 N N . TYR A 1 83 ? 15.076 -4.917 -15.114 1.00 69.94 83 TYR A N 1
ATOM 689 C CA . TYR A 1 83 ? 16.265 -4.299 -15.701 1.00 69.94 83 TYR A CA 1
ATOM 690 C C . TYR A 1 83 ? 17.020 -5.275 -16.607 1.00 69.94 83 TYR A C 1
ATOM 692 O O . TYR A 1 83 ? 17.257 -4.986 -17.784 1.00 69.94 83 TYR A O 1
ATOM 700 N N . ILE A 1 84 ? 17.330 -6.470 -16.090 1.00 73.88 84 ILE A N 1
ATOM 701 C CA . ILE A 1 84 ? 18.055 -7.513 -16.831 1.00 73.88 84 ILE A CA 1
ATOM 702 C C . ILE A 1 84 ? 17.281 -7.922 -18.091 1.00 73.88 84 ILE A C 1
ATOM 704 O O . ILE A 1 84 ? 17.865 -8.042 -19.173 1.00 73.88 84 ILE A O 1
ATOM 708 N N . ASN A 1 85 ? 15.962 -8.095 -17.980 1.00 73.31 85 ASN A N 1
ATOM 709 C CA . ASN A 1 85 ? 15.119 -8.488 -19.107 1.00 73.31 85 ASN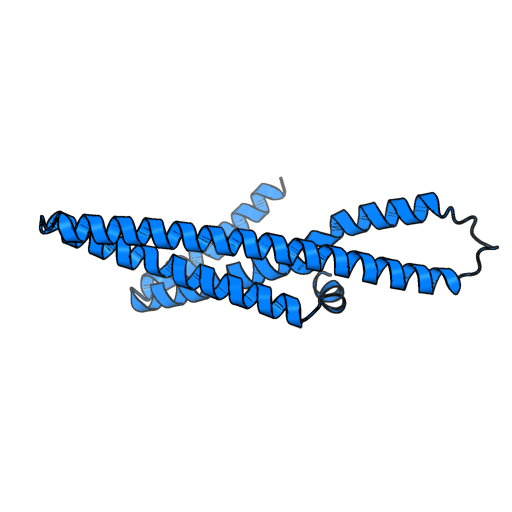 A CA 1
ATOM 710 C C . ASN A 1 85 ? 15.055 -7.417 -20.205 1.00 73.31 85 ASN A C 1
ATOM 712 O O . ASN A 1 85 ? 15.160 -7.757 -21.388 1.00 73.31 85 ASN A O 1
ATOM 716 N N . GLN A 1 86 ? 14.927 -6.135 -19.847 1.00 71.06 86 GLN A N 1
ATOM 717 C CA . GLN A 1 86 ? 14.954 -5.049 -20.834 1.00 71.06 86 GLN A CA 1
ATOM 718 C C . GLN A 1 86 ? 16.316 -4.945 -21.521 1.00 71.06 86 GLN A C 1
ATOM 720 O O . GLN A 1 86 ? 16.380 -4.878 -22.751 1.00 71.06 86 GLN A O 1
ATOM 725 N N . PHE A 1 87 ? 17.405 -5.006 -20.751 1.00 71.19 87 PHE A N 1
ATOM 726 C CA . PHE A 1 87 ? 18.755 -4.943 -21.303 1.00 71.19 87 PHE A CA 1
ATOM 727 C C . PHE A 1 87 ? 19.035 -6.109 -22.262 1.00 71.19 87 PHE A C 1
ATOM 729 O O . PHE A 1 87 ? 19.561 -5.907 -23.356 1.00 71.19 87 PHE A O 1
ATOM 736 N N . SER A 1 88 ? 18.620 -7.326 -21.898 1.00 72.31 88 SER A N 1
ATOM 737 C CA . SER A 1 88 ? 18.772 -8.524 -22.732 1.00 72.31 88 SER A CA 1
ATOM 738 C C . SER A 1 88 ? 18.030 -8.410 -24.071 1.00 72.31 88 SER A C 1
ATOM 740 O O . SER A 1 88 ? 18.598 -8.707 -25.126 1.00 72.31 88 SER A O 1
ATOM 742 N N . GLN A 1 89 ? 16.787 -7.915 -24.064 1.00 73.94 89 GLN A N 1
ATOM 743 C CA . GLN A 1 89 ? 16.019 -7.715 -25.298 1.00 73.94 89 GLN A CA 1
ATOM 744 C C . GLN A 1 89 ? 16.653 -6.667 -26.210 1.00 73.94 89 GLN A C 1
ATOM 746 O O . GLN A 1 89 ? 16.748 -6.876 -27.420 1.00 73.94 89 GLN A O 1
ATOM 751 N N . ILE A 1 90 ? 17.130 -5.567 -25.636 1.00 71.19 90 ILE A N 1
ATOM 752 C CA . ILE A 1 90 ? 17.746 -4.483 -26.401 1.00 71.19 90 ILE A CA 1
ATOM 753 C C . ILE A 1 90 ? 19.093 -4.931 -26.971 1.00 71.19 90 ILE A C 1
ATOM 755 O O . ILE A 1 90 ? 19.367 -4.692 -28.144 1.00 71.19 90 ILE A O 1
ATOM 759 N N . ASN A 1 91 ? 19.884 -5.689 -26.211 1.00 70.62 91 ASN A N 1
ATOM 760 C CA . ASN A 1 91 ? 21.125 -6.285 -26.702 1.00 70.62 91 ASN A CA 1
ATOM 761 C C . ASN A 1 91 ? 20.875 -7.274 -27.860 1.00 70.62 91 ASN A C 1
ATOM 763 O O . ASN A 1 91 ? 21.624 -7.295 -28.835 1.00 70.62 91 ASN A O 1
ATOM 767 N N . ASN A 1 92 ? 19.796 -8.062 -27.807 1.00 73.12 92 ASN A N 1
ATOM 768 C CA . ASN A 1 92 ? 19.422 -8.957 -28.907 1.00 73.12 92 ASN A CA 1
ATOM 769 C C . ASN A 1 92 ? 18.977 -8.195 -30.165 1.00 73.12 92 ASN A C 1
ATOM 771 O O . ASN A 1 92 ? 19.361 -8.581 -31.265 1.00 73.12 92 ASN A O 1
ATOM 775 N N . LEU A 1 93 ? 18.233 -7.095 -30.019 1.00 69.25 93 LEU A N 1
ATOM 776 C CA . LEU A 1 93 ? 17.858 -6.230 -31.145 1.00 69.25 93 LEU A CA 1
ATOM 777 C C . LEU A 1 93 ? 19.078 -5.524 -31.758 1.00 69.25 93 LEU A C 1
ATOM 779 O O . LEU A 1 93 ? 19.182 -5.429 -32.979 1.00 69.25 93 LEU A O 1
ATOM 783 N N . LEU A 1 94 ? 20.032 -5.098 -30.926 1.00 64.19 94 LEU A N 1
ATOM 784 C CA . LEU A 1 94 ? 21.285 -4.476 -31.365 1.00 64.19 94 LEU A CA 1
ATOM 785 C C . LEU A 1 94 ? 22.207 -5.451 -32.111 1.00 64.19 94 LEU A C 1
ATOM 787 O O . LEU A 1 94 ? 22.907 -5.033 -33.026 1.00 64.19 94 LEU A O 1
ATOM 791 N N . LYS A 1 95 ? 22.189 -6.750 -31.779 1.00 65.06 95 LYS A N 1
ATOM 792 C CA . LYS A 1 95 ? 22.948 -7.784 -32.514 1.00 65.06 95 LYS A CA 1
ATOM 793 C C . LYS A 1 95 ? 22.457 -7.999 -33.948 1.00 65.06 95 LYS A C 1
ATOM 795 O O . LYS A 1 95 ? 23.237 -8.439 -34.785 1.00 65.06 95 LYS A O 1
ATOM 800 N N . VAL A 1 96 ? 21.182 -7.717 -34.216 1.00 65.25 96 VAL A N 1
ATOM 801 C CA . VAL A 1 96 ? 20.567 -7.830 -35.550 1.00 65.25 96 VAL A CA 1
ATOM 802 C C . VAL A 1 96 ? 20.693 -6.513 -36.335 1.00 65.25 96 VAL A C 1
ATOM 804 O O . VAL A 1 96 ? 20.489 -6.487 -37.546 1.00 65.25 96 VAL A O 1
ATOM 807 N N . TYR A 1 97 ? 21.068 -5.418 -35.665 1.00 62.19 97 TYR A N 1
ATOM 808 C CA . TYR A 1 97 ? 21.257 -4.102 -36.270 1.00 62.19 97 TYR A CA 1
ATOM 809 C C . TYR A 1 97 ? 22.665 -3.954 -36.866 1.00 62.19 97 TYR A C 1
ATOM 811 O O . TYR A 1 97 ? 23.673 -4.235 -36.218 1.00 62.19 97 TYR A O 1
ATOM 819 N N . ASP A 1 98 ? 22.746 -3.490 -38.114 1.00 56.66 98 ASP A N 1
ATOM 820 C CA . ASP A 1 98 ? 24.011 -3.359 -38.839 1.00 56.66 98 ASP A CA 1
ATOM 821 C C . ASP A 1 98 ? 24.866 -2.205 -38.272 1.00 56.66 98 ASP A C 1
ATOM 823 O O . ASP A 1 98 ? 24.624 -1.022 -38.533 1.00 56.66 98 ASP A O 1
ATOM 827 N N . ASN A 1 99 ? 25.879 -2.555 -37.470 1.00 55.56 99 ASN A N 1
ATOM 828 C CA . ASN A 1 99 ? 26.768 -1.616 -36.771 1.00 55.56 99 ASN A CA 1
ATOM 829 C C . ASN A 1 99 ? 27.544 -0.670 -37.708 1.00 55.56 99 ASN A C 1
ATOM 831 O O . ASN A 1 99 ? 28.049 0.354 -37.248 1.00 55.56 99 ASN A O 1
ATOM 835 N N . LYS A 1 100 ? 27.655 -0.979 -39.009 1.00 55.22 100 LYS A N 1
ATOM 836 C CA . LYS A 1 100 ? 28.476 -0.199 -39.953 1.00 55.22 100 LYS A CA 1
ATOM 837 C C . LYS A 1 100 ? 27.844 1.112 -40.426 1.00 55.22 100 LYS A C 1
ATOM 839 O O . LYS A 1 100 ? 28.568 1.951 -40.951 1.00 55.22 100 LYS A O 1
ATOM 844 N N . LYS A 1 101 ? 26.530 1.316 -40.258 1.00 55.53 101 LYS A N 1
ATOM 845 C CA . LYS A 1 101 ? 25.830 2.487 -40.825 1.00 55.53 101 LYS A CA 1
ATOM 846 C C . LYS A 1 101 ? 25.668 3.682 -39.873 1.00 55.53 101 LYS A C 1
ATOM 848 O O . LYS A 1 101 ? 25.463 4.784 -40.365 1.00 55.53 101 LYS A O 1
ATOM 853 N N . ASN A 1 102 ? 25.772 3.491 -38.551 1.00 54.88 102 ASN A N 1
ATOM 854 C CA . ASN A 1 102 ? 25.223 4.457 -37.582 1.00 54.88 102 ASN A CA 1
ATOM 855 C C . ASN A 1 102 ? 26.171 4.967 -36.472 1.00 54.88 102 ASN A C 1
ATOM 857 O O . ASN A 1 102 ? 25.683 5.675 -35.598 1.00 54.88 102 ASN A O 1
ATOM 861 N N . ASN A 1 103 ? 27.482 4.662 -36.470 1.00 57.91 103 ASN A N 1
ATOM 862 C CA . ASN A 1 103 ? 28.438 5.143 -35.440 1.00 57.91 103 ASN A CA 1
ATOM 863 C C . ASN A 1 103 ? 27.874 5.077 -34.003 1.00 57.91 103 ASN A C 1
ATOM 865 O O . ASN A 1 103 ? 27.904 6.044 -33.243 1.00 57.91 103 ASN A O 1
ATOM 869 N N . LEU A 1 104 ? 27.291 3.932 -33.648 1.00 62.28 104 LEU A N 1
ATOM 870 C CA . LEU A 1 104 ? 26.625 3.754 -32.365 1.00 62.28 104 LEU A CA 1
ATOM 871 C C . LEU A 1 104 ? 27.660 3.529 -31.256 1.00 62.28 104 LEU A C 1
ATOM 873 O O . LEU A 1 104 ? 28.284 2.469 -31.177 1.00 62.28 104 LEU A O 1
ATOM 877 N N . ASP A 1 105 ? 27.820 4.521 -30.381 1.00 69.12 105 ASP A N 1
ATOM 878 C CA . ASP A 1 105 ? 28.648 4.402 -29.184 1.00 69.12 105 ASP A CA 1
ATOM 879 C C . ASP A 1 105 ? 27.940 3.538 -28.126 1.00 69.12 105 ASP A C 1
ATOM 881 O O . ASP A 1 105 ? 26.886 3.891 -27.585 1.00 69.12 105 ASP A O 1
ATOM 885 N N . LYS A 1 106 ? 28.531 2.378 -27.826 1.00 66.06 106 LYS A N 1
ATOM 886 C CA . LYS A 1 106 ? 28.018 1.426 -26.832 1.00 66.06 106 LYS A CA 1
ATOM 887 C C . LYS A 1 106 ? 27.954 2.029 -25.429 1.00 66.06 106 LYS A C 1
ATOM 889 O O . LYS A 1 106 ? 27.044 1.675 -24.674 1.00 66.06 106 LYS A O 1
ATOM 894 N N . ALA A 1 107 ? 28.884 2.920 -25.080 1.00 69.56 107 ALA A N 1
ATOM 895 C CA . ALA A 1 107 ? 28.905 3.562 -23.769 1.00 69.56 107 ALA A CA 1
ATOM 896 C C . ALA A 1 107 ? 27.688 4.481 -23.606 1.00 69.56 107 ALA A C 1
ATOM 898 O O . ALA A 1 107 ? 26.933 4.350 -22.641 1.00 69.56 107 ALA A O 1
ATOM 899 N N . ARG A 1 108 ? 27.426 5.315 -24.618 1.00 73.06 108 ARG A N 1
ATOM 900 C CA . ARG A 1 108 ? 26.261 6.203 -24.649 1.00 73.06 108 ARG A CA 1
ATOM 901 C C . ARG A 1 108 ? 24.935 5.443 -24.648 1.00 73.06 108 ARG A C 1
ATOM 903 O O . ARG A 1 108 ? 24.038 5.805 -23.895 1.00 73.06 108 ARG A O 1
ATOM 910 N N . MET A 1 109 ? 24.816 4.357 -25.416 1.00 68.00 109 MET A N 1
ATOM 911 C CA . MET A 1 109 ? 23.604 3.525 -25.394 1.00 68.00 109 MET A CA 1
ATOM 912 C C . MET A 1 109 ? 23.352 2.900 -24.019 1.00 68.00 109 MET A C 1
ATOM 914 O O . MET A 1 109 ? 22.219 2.897 -23.550 1.00 68.00 109 MET A O 1
ATOM 918 N N . THR A 1 110 ? 24.393 2.399 -23.352 1.00 69.19 110 THR A N 1
ATOM 919 C CA . THR A 1 110 ? 24.260 1.811 -22.008 1.00 69.19 110 THR A CA 1
ATOM 920 C C . THR A 1 110 ? 23.850 2.868 -20.979 1.00 69.19 110 THR A C 1
ATOM 922 O O . THR A 1 110 ? 23.006 2.601 -20.124 1.00 69.19 110 THR A O 1
ATOM 925 N N . GLN A 1 111 ? 24.389 4.083 -21.098 1.00 75.94 111 GLN A N 1
ATOM 926 C CA . GLN A 1 111 ? 24.040 5.208 -20.235 1.00 75.94 111 GLN A CA 1
ATOM 927 C C . GLN A 1 111 ? 22.590 5.671 -20.438 1.00 75.94 111 GLN A C 1
ATOM 929 O O . GLN A 1 111 ? 21.854 5.808 -19.462 1.00 75.94 111 GLN A O 1
ATOM 934 N N . GLU A 1 112 ? 22.152 5.857 -21.687 1.00 77.50 112 GLU A N 1
ATOM 935 C CA . GLU A 1 112 ? 20.767 6.242 -21.990 1.00 77.50 112 GLU A CA 1
ATOM 936 C C . GLU A 1 112 ? 19.775 5.133 -21.605 1.00 77.50 112 GLU A C 1
ATOM 938 O O . GLU A 1 112 ? 18.665 5.423 -21.162 1.00 77.50 112 GLU A O 1
ATOM 943 N N . LEU A 1 113 ? 20.170 3.859 -21.698 1.00 73.44 113 LEU A N 1
ATOM 944 C CA . LEU A 1 113 ? 19.366 2.734 -21.212 1.00 73.44 113 LEU A CA 1
ATOM 945 C C . LEU A 1 113 ? 19.207 2.736 -19.695 1.00 73.44 113 LEU A C 1
ATOM 947 O O . LEU A 1 113 ? 18.092 2.550 -19.215 1.00 73.44 113 LEU A O 1
ATOM 951 N N . GLY A 1 114 ? 20.293 2.963 -18.952 1.00 74.50 114 GLY A N 1
ATOM 952 C CA . GLY A 1 114 ? 20.246 3.080 -17.494 1.00 74.50 114 GLY A CA 1
ATOM 953 C C . GLY A 1 114 ? 19.339 4.226 -17.046 1.00 74.50 114 GLY A C 1
ATOM 954 O O . GLY A 1 114 ? 18.401 4.003 -16.285 1.00 74.50 114 GLY A O 1
ATOM 955 N N . GLN A 1 115 ? 19.546 5.425 -17.598 1.00 78.06 115 GLN A N 1
ATOM 956 C CA . GLN A 1 115 ? 18.746 6.606 -17.256 1.00 78.06 115 GLN A CA 1
ATOM 957 C C . GLN A 1 115 ? 17.263 6.432 -17.602 1.00 78.06 115 GLN A C 1
ATOM 959 O O . GLN A 1 115 ? 16.390 6.731 -16.789 1.00 78.06 115 GLN A O 1
ATOM 964 N N . ASN A 1 116 ? 16.951 5.912 -18.792 1.00 76.50 116 ASN A N 1
ATOM 965 C CA . ASN A 1 116 ? 15.561 5.678 -19.175 1.00 76.50 116 ASN A CA 1
ATOM 966 C C . ASN A 1 116 ? 14.913 4.573 -18.335 1.00 76.50 116 ASN A C 1
ATOM 968 O O . ASN A 1 116 ? 13.719 4.656 -18.043 1.00 76.50 116 ASN A O 1
ATOM 972 N N . PHE A 1 117 ? 15.677 3.560 -17.918 1.00 73.88 117 PHE A N 1
ATOM 973 C CA . PHE A 1 117 ? 15.166 2.542 -17.013 1.00 73.88 117 PHE A CA 1
ATOM 974 C C . PHE A 1 117 ? 14.809 3.130 -15.650 1.00 73.88 117 PHE A C 1
ATOM 976 O O . PHE A 1 117 ? 13.693 2.900 -15.205 1.00 73.88 117 PHE A O 1
ATOM 983 N N . GLU A 1 118 ? 15.673 3.931 -15.024 1.00 72.50 118 GLU A N 1
ATOM 984 C CA . GLU A 1 118 ? 15.381 4.564 -13.725 1.00 72.50 118 GLU A CA 1
ATOM 985 C C . GLU A 1 118 ? 14.102 5.419 -13.769 1.00 72.50 118 GLU A C 1
ATOM 987 O O . GLU A 1 118 ? 13.293 5.398 -12.840 1.00 72.50 118 GLU A O 1
ATOM 992 N N . ILE A 1 119 ? 13.868 6.123 -14.882 1.00 73.38 119 ILE A N 1
ATOM 993 C CA . ILE A 1 119 ? 12.653 6.926 -15.088 1.00 73.38 119 ILE A CA 1
ATOM 994 C C . ILE A 1 119 ? 11.409 6.033 -15.208 1.00 73.38 119 ILE A C 1
ATOM 996 O O . ILE A 1 119 ? 10.333 6.381 -14.716 1.00 73.38 119 ILE A O 1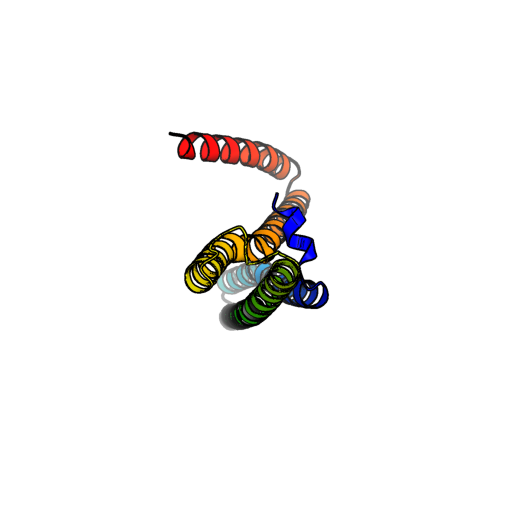
ATOM 1000 N N . VAL A 1 120 ? 11.528 4.888 -15.884 1.00 67.69 120 VAL A N 1
ATOM 1001 C CA . VAL A 1 120 ? 10.392 4.017 -16.216 1.00 67.69 120 VAL A CA 1
ATOM 1002 C C . VAL A 1 120 ? 10.115 2.975 -15.131 1.00 67.69 120 VAL A C 1
ATOM 1004 O O . VAL A 1 120 ? 8.952 2.626 -14.938 1.00 67.69 120 VAL A O 1
ATOM 1007 N N . GLN A 1 121 ? 11.130 2.523 -14.395 1.00 68.69 121 GLN A N 1
ATOM 1008 C 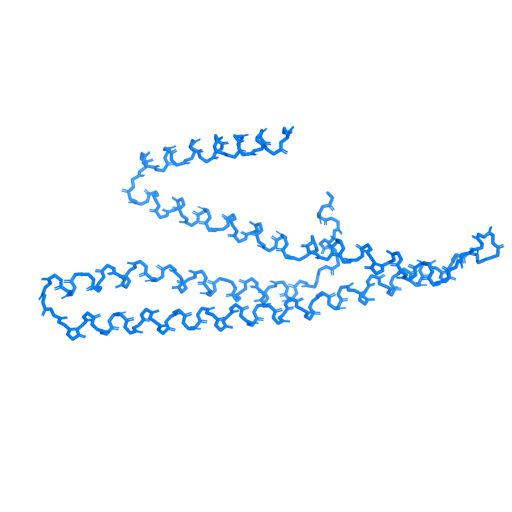CA . GLN A 1 121 ? 11.086 1.534 -13.310 1.00 68.69 121 GLN A CA 1
ATOM 1009 C C . GLN A 1 121 ? 9.877 1.720 -12.374 1.00 68.69 121 GLN A C 1
ATOM 1011 O O . GLN A 1 121 ? 9.072 0.786 -12.264 1.00 68.69 121 GLN A O 1
ATOM 1016 N N . PRO A 1 122 ? 9.623 2.913 -11.789 1.00 65.00 122 PRO A N 1
ATOM 1017 C CA . PRO A 1 122 ? 8.467 3.106 -10.912 1.00 65.00 122 PRO A CA 1
ATOM 1018 C C . PRO A 1 122 ? 7.118 2.926 -11.628 1.00 65.00 122 PRO A C 1
ATOM 1020 O O . PRO A 1 122 ? 6.134 2.544 -10.996 1.00 65.00 122 PRO A O 1
ATOM 1023 N N . PHE A 1 123 ? 7.043 3.137 -12.945 1.00 64.25 123 PHE A N 1
ATOM 1024 C CA . PHE A 1 123 ? 5.829 2.923 -13.740 1.00 64.25 123 PHE A CA 1
ATOM 1025 C C . PHE A 1 123 ? 5.590 1.459 -14.130 1.00 64.25 123 PHE A C 1
ATOM 1027 O O . PHE A 1 123 ? 4.470 1.137 -14.536 1.00 64.25 123 PHE A O 1
ATOM 1034 N N . ILE A 1 124 ? 6.594 0.582 -14.013 1.00 64.81 124 ILE A N 1
ATOM 1035 C CA . ILE A 1 124 ? 6.462 -0.847 -14.344 1.00 64.81 124 ILE A CA 1
ATOM 1036 C C . ILE A 1 124 ? 5.718 -1.589 -13.230 1.00 64.81 124 ILE A C 1
ATOM 1038 O O . ILE A 1 124 ? 4.826 -2.384 -13.522 1.00 64.81 124 ILE A O 1
ATOM 1042 N N . TYR A 1 125 ? 6.051 -1.316 -11.966 1.00 64.19 125 TYR A N 1
ATOM 1043 C CA . TYR A 1 125 ? 5.483 -2.040 -10.823 1.00 64.19 125 TYR A CA 1
ATOM 1044 C C . TYR A 1 125 ? 4.892 -1.125 -9.759 1.00 64.19 125 TYR A C 1
ATOM 1046 O O . TYR A 1 125 ? 3.706 -1.248 -9.454 1.00 64.19 125 TYR A O 1
ATOM 1054 N N . ARG A 1 126 ? 5.685 -0.202 -9.205 1.00 68.19 126 ARG A N 1
ATOM 1055 C CA . ARG A 1 126 ? 5.307 0.562 -8.008 1.00 68.19 126 ARG A CA 1
ATOM 1056 C C . ARG A 1 126 ? 4.021 1.366 -8.194 1.00 68.19 126 ARG A C 1
ATOM 1058 O O . ARG A 1 126 ? 3.067 1.169 -7.449 1.00 68.19 126 ARG A O 1
ATOM 1065 N N . ASN A 1 127 ? 3.949 2.192 -9.235 1.00 70.00 127 ASN A N 1
ATOM 1066 C CA . ASN A 1 127 ? 2.783 3.037 -9.501 1.00 70.00 127 ASN A CA 1
ATOM 1067 C C . ASN A 1 127 ? 1.536 2.207 -9.817 1.00 70.00 127 ASN A C 1
ATOM 1069 O O . ASN A 1 127 ? 0.436 2.559 -9.408 1.00 70.00 127 ASN A O 1
ATOM 1073 N N . ILE A 1 128 ? 1.689 1.094 -10.538 1.00 68.56 128 ILE A N 1
ATOM 1074 C CA . ILE A 1 128 ? 0.567 0.208 -10.866 1.00 68.56 128 ILE A CA 1
ATOM 1075 C C . ILE A 1 128 ? 0.018 -0.443 -9.597 1.00 68.56 128 ILE A C 1
ATOM 1077 O O . ILE A 1 128 ? -1.196 -0.442 -9.381 1.00 68.56 128 ILE A O 1
ATOM 1081 N N . LEU A 1 129 ? 0.906 -0.971 -8.752 1.00 68.94 129 LEU A N 1
ATOM 1082 C CA . LEU A 1 129 ? 0.534 -1.592 -7.489 1.00 68.94 129 LEU A CA 1
ATOM 1083 C C . LEU A 1 129 ? -0.151 -0.554 -6.590 1.00 68.94 129 LEU A C 1
ATOM 1085 O O . LEU A 1 129 ? -1.271 -0.782 -6.138 1.00 68.94 129 LEU A O 1
ATOM 1089 N N . GLU A 1 130 ? 0.454 0.623 -6.414 1.00 71.25 130 GLU A N 1
ATOM 1090 C CA . GLU A 1 130 ? -0.110 1.725 -5.628 1.00 71.25 130 GLU A CA 1
ATOM 1091 C C . GLU A 1 130 ? -1.488 2.170 -6.131 1.00 71.25 130 GLU A C 1
ATOM 1093 O O . GLU A 1 130 ? -2.392 2.354 -5.315 1.00 71.25 130 GLU A O 1
ATOM 1098 N N . ILE A 1 131 ? -1.696 2.278 -7.448 1.00 75.62 131 ILE A N 1
ATOM 1099 C CA . ILE A 1 131 ? -3.011 2.592 -8.027 1.00 75.62 131 ILE A CA 1
ATOM 1100 C C . ILE A 1 131 ? -4.033 1.515 -7.657 1.00 75.62 131 ILE A C 1
ATOM 1102 O O . ILE A 1 131 ? -5.101 1.845 -7.140 1.00 75.62 131 ILE A O 1
ATOM 1106 N N . ILE A 1 132 ? -3.714 0.237 -7.878 1.00 73.62 132 ILE A N 1
ATOM 1107 C CA . ILE A 1 132 ? -4.620 -0.881 -7.567 1.00 73.62 132 ILE A CA 1
ATOM 1108 C C . ILE A 1 132 ? -4.971 -0.882 -6.079 1.00 73.62 132 ILE A C 1
ATOM 1110 O O . ILE A 1 132 ? -6.134 -1.039 -5.706 1.00 73.62 132 ILE A O 1
ATOM 1114 N N . ILE A 1 133 ? -3.984 -0.643 -5.223 1.00 71.25 133 ILE A N 1
ATOM 1115 C CA . ILE A 1 133 ? -4.167 -0.602 -3.776 1.00 71.25 133 ILE A CA 1
ATOM 1116 C C . ILE A 1 133 ? -5.031 0.577 -3.363 1.00 71.25 133 ILE A C 1
ATOM 1118 O O . ILE A 1 133 ? -5.958 0.394 -2.579 1.00 71.25 133 ILE A O 1
ATOM 1122 N N . ASN A 1 134 ? -4.761 1.772 -3.873 1.00 74.50 134 ASN A N 1
ATOM 1123 C CA . ASN A 1 134 ? -5.530 2.959 -3.519 1.00 74.50 134 ASN A CA 1
ATOM 1124 C C . ASN A 1 134 ? -6.982 2.834 -3.995 1.00 74.50 134 ASN A C 1
ATOM 1126 O O . ASN A 1 134 ? -7.894 3.156 -3.234 1.00 74.50 134 ASN A O 1
ATOM 1130 N N . ILE A 1 135 ? -7.207 2.264 -5.183 1.00 79.56 135 ILE A N 1
ATOM 1131 C CA . ILE A 1 135 ? -8.549 1.911 -5.664 1.00 79.56 135 ILE A CA 1
ATOM 1132 C C . ILE A 1 135 ? -9.199 0.881 -4.732 1.00 79.56 135 ILE A C 1
ATOM 1134 O O . ILE A 1 135 ? -10.347 1.060 -4.335 1.00 79.56 135 ILE A O 1
ATOM 1138 N N . SER A 1 136 ? -8.477 -0.166 -4.322 1.00 72.31 136 SER A N 1
ATOM 1139 C CA . SER A 1 136 ? -9.021 -1.181 -3.409 1.00 72.31 136 SER A CA 1
ATOM 1140 C C . SER A 1 136 ? -9.396 -0.592 -2.041 1.00 72.31 136 SER A C 1
ATOM 1142 O O . SER A 1 136 ? -10.494 -0.842 -1.549 1.00 72.31 136 SER A O 1
ATOM 1144 N N . LYS A 1 137 ? -8.540 0.264 -1.462 1.00 74.69 137 LYS A N 1
ATOM 1145 C CA . LYS A 1 137 ? -8.795 0.981 -0.203 1.00 74.69 137 LYS A CA 1
ATOM 1146 C C . LYS A 1 137 ? -10.022 1.871 -0.327 1.00 74.69 137 LYS A C 1
ATOM 1148 O O . LYS A 1 137 ? -10.857 1.889 0.574 1.00 74.69 137 LYS A O 1
ATOM 1153 N N . PHE A 1 138 ? -10.144 2.582 -1.445 1.00 80.00 138 PHE A N 1
ATOM 1154 C CA . PHE A 1 138 ? -11.309 3.401 -1.737 1.00 80.00 138 PHE A CA 1
ATOM 1155 C C . PHE A 1 138 ? -12.596 2.563 -1.785 1.00 80.00 138 PHE A C 1
ATOM 1157 O O . PHE A 1 138 ? -13.546 2.886 -1.077 1.00 80.00 138 PHE A O 1
ATOM 1164 N N . ILE A 1 139 ? -12.603 1.441 -2.515 1.00 81.69 139 ILE A N 1
ATOM 1165 C CA . ILE A 1 139 ? -13.759 0.529 -2.598 1.00 81.69 139 ILE A CA 1
ATOM 1166 C C . ILE A 1 139 ? -14.145 -0.006 -1.214 1.00 81.69 139 ILE A C 1
ATOM 1168 O O . ILE A 1 139 ? -15.317 0.050 -0.841 1.00 81.69 139 ILE A O 1
ATOM 1172 N N . VAL A 1 140 ? -13.174 -0.487 -0.433 1.00 78.06 140 VAL A N 1
ATOM 1173 C CA . VAL A 1 140 ? -13.416 -0.994 0.929 1.00 78.06 140 VAL A CA 1
ATOM 1174 C C . VAL A 1 140 ? -13.974 0.108 1.832 1.00 78.06 140 VAL A C 1
ATOM 1176 O O . VAL A 1 140 ? -14.906 -0.133 2.594 1.00 78.06 140 VAL A O 1
ATOM 1179 N N . THR A 1 141 ? -13.464 1.333 1.712 1.00 77.12 141 THR A N 1
ATOM 1180 C CA . THR A 1 141 ? -13.960 2.484 2.480 1.00 77.12 141 THR A CA 1
ATOM 1181 C C . THR A 1 141 ? -15.400 2.816 2.097 1.00 77.12 141 THR A C 1
ATOM 1183 O O . THR A 1 141 ? -16.246 2.958 2.976 1.00 77.12 141 THR A O 1
ATOM 1186 N N . CYS A 1 142 ? -15.719 2.865 0.800 1.00 81.12 142 CYS A N 1
ATOM 1187 C CA . CYS A 1 142 ? -17.09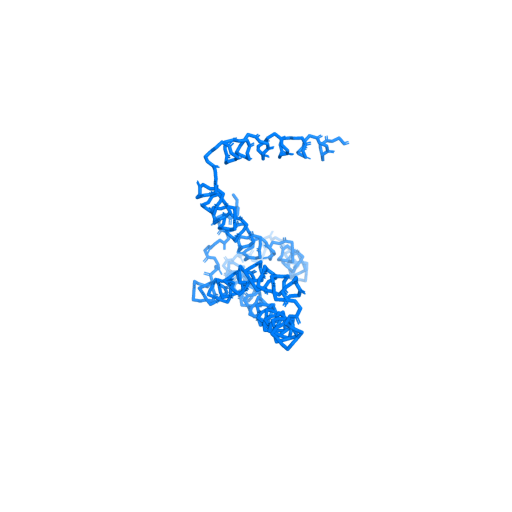1 3.034 0.320 1.00 81.12 142 CYS A CA 1
ATOM 1188 C C . CYS A 1 142 ? -18.022 1.935 0.844 1.00 81.12 142 CYS A C 1
ATOM 1190 O O . CYS A 1 142 ? -19.141 2.234 1.254 1.00 81.12 142 CYS A O 1
ATOM 1192 N N . PHE A 1 143 ? -17.556 0.685 0.876 1.00 82.31 143 PHE A N 1
ATOM 1193 C CA . PHE A 1 143 ? -18.316 -0.437 1.420 1.00 82.31 143 PHE A CA 1
ATOM 1194 C C . P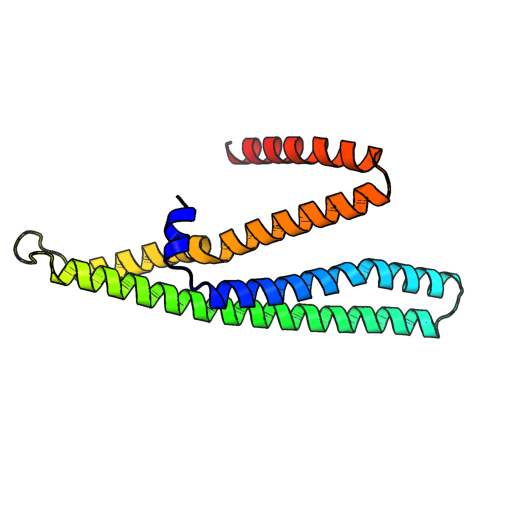HE A 1 143 ? -18.599 -0.254 2.917 1.00 82.31 143 PHE A C 1
ATOM 1196 O O . PHE A 1 143 ? -19.750 -0.348 3.325 1.00 82.31 143 PHE A O 1
ATOM 1203 N N . ILE A 1 144 ? -17.596 0.094 3.730 1.00 78.75 144 ILE A N 1
ATOM 1204 C CA . ILE A 1 144 ? -17.778 0.361 5.169 1.00 78.75 144 ILE A CA 1
ATOM 1205 C C . ILE A 1 144 ? -18.761 1.520 5.390 1.00 78.75 144 ILE A C 1
ATOM 1207 O O . ILE A 1 144 ? -19.706 1.395 6.169 1.00 78.75 144 ILE A O 1
ATOM 1211 N N . VAL A 1 145 ? -18.578 2.635 4.678 1.00 81.44 145 VAL A N 1
ATOM 1212 C CA . VAL A 1 145 ? -19.440 3.821 4.803 1.00 81.44 145 VAL A CA 1
ATOM 1213 C C . VAL A 1 145 ? -20.878 3.513 4.377 1.00 81.44 145 VAL A C 1
ATOM 1215 O O . VAL A 1 145 ? -21.809 4.010 5.009 1.00 81.44 145 VAL A O 1
ATOM 1218 N N . TYR A 1 146 ? -21.080 2.653 3.371 1.00 82.50 146 TYR A N 1
ATOM 1219 C CA . TYR A 1 146 ? -22.411 2.202 2.954 1.00 82.50 146 TYR A CA 1
ATOM 1220 C C . TYR A 1 146 ? -23.200 1.556 4.103 1.00 82.50 146 TYR A C 1
ATOM 1222 O O . TYR A 1 146 ? -24.393 1.834 4.242 1.00 82.50 146 TYR A O 1
ATOM 1230 N N . PHE A 1 147 ? -22.546 0.738 4.940 1.00 81.19 147 PHE A N 1
ATOM 1231 C CA . PHE A 1 147 ? -23.190 0.115 6.105 1.00 81.19 147 PHE A CA 1
ATOM 1232 C C . PHE A 1 147 ? -23.472 1.097 7.242 1.00 81.19 147 PHE A C 1
ATOM 1234 O O . PHE A 1 147 ? -24.408 0.874 8.004 1.00 81.19 147 PHE A O 1
ATOM 1241 N N . ILE A 1 148 ? -22.699 2.180 7.354 1.00 81.12 148 ILE A N 1
ATOM 1242 C CA . ILE A 1 148 ? -22.924 3.216 8.370 1.00 81.12 148 ILE A CA 1
ATOM 1243 C C . ILE A 1 148 ? -24.097 4.112 7.958 1.00 81.12 148 ILE A C 1
ATOM 1245 O O . ILE A 1 148 ? -25.038 4.303 8.725 1.00 81.12 148 ILE A O 1
ATOM 1249 N N . SER A 1 149 ? -24.050 4.690 6.754 1.00 82.81 149 SER A N 1
ATOM 1250 C CA . SER A 1 149 ? -25.123 5.538 6.229 1.00 82.81 149 SER A CA 1
ATOM 1251 C C . SER A 1 149 ? -24.990 5.761 4.725 1.00 82.81 149 SER A C 1
ATOM 1253 O O . SER A 1 149 ? -23.990 6.287 4.228 1.00 82.81 149 SER A O 1
ATOM 1255 N N . LYS A 1 150 ? -26.072 5.467 3.996 1.00 84.44 150 LYS A N 1
ATOM 1256 C CA . LYS A 1 150 ? -26.166 5.682 2.542 1.00 84.44 150 LYS A CA 1
ATOM 1257 C C . LYS A 1 150 ? -26.018 7.159 2.152 1.00 84.44 150 LYS A C 1
ATOM 1259 O O . LYS A 1 150 ? -25.468 7.455 1.096 1.00 84.44 150 LYS A O 1
ATOM 1264 N N . TRP A 1 151 ? -26.460 8.082 3.007 1.00 85.50 151 TRP A N 1
ATOM 1265 C CA . TRP A 1 151 ? -26.367 9.525 2.757 1.00 85.50 151 TRP A CA 1
ATOM 1266 C C . TRP A 1 151 ? -24.934 10.046 2.890 1.00 85.50 151 TRP A C 1
ATOM 1268 O O . TRP A 1 151 ? -24.502 10.866 2.081 1.00 85.50 151 TRP A O 1
ATOM 1278 N N . ILE A 1 152 ? -24.172 9.518 3.856 1.00 82.06 152 ILE A N 1
ATOM 1279 C CA . ILE A 1 152 ? -22.752 9.859 4.028 1.00 82.06 152 ILE A CA 1
ATOM 1280 C C . ILE A 1 152 ? -21.949 9.376 2.818 1.00 82.06 152 ILE A C 1
ATOM 1282 O O . ILE A 1 152 ? -21.120 10.122 2.302 1.00 82.06 152 ILE A O 1
ATOM 1286 N N . LEU A 1 153 ? -22.234 8.170 2.310 1.00 84.38 153 LEU A N 1
ATOM 1287 C CA . LEU A 1 153 ? -21.588 7.657 1.100 1.00 84.38 153 LEU A CA 1
ATOM 1288 C C . LEU A 1 153 ? -21.810 8.582 -0.104 1.00 84.38 153 LEU A C 1
ATOM 1290 O O . LEU A 1 153 ? -20.879 8.841 -0.863 1.00 84.38 153 LEU A O 1
ATOM 1294 N N . LEU A 1 154 ? -23.036 9.081 -0.271 1.00 85.00 154 LEU A N 1
ATOM 1295 C CA . LEU A 1 154 ? -23.408 9.933 -1.397 1.00 85.00 154 LEU A CA 1
ATOM 1296 C C . LEU A 1 154 ? -22.657 11.274 -1.353 1.00 85.00 154 LEU A C 1
ATOM 1298 O O . LEU A 1 154 ? -22.118 11.706 -2.369 1.00 85.00 154 LEU A O 1
ATOM 1302 N N . ALA A 1 155 ? -22.518 11.872 -0.165 1.00 85.12 155 ALA A N 1
ATOM 1303 C CA . ALA A 1 155 ? -21.666 13.045 0.033 1.00 85.12 155 ALA A CA 1
ATOM 1304 C C . ALA A 1 155 ? -20.188 12.740 -0.283 1.00 85.12 155 ALA A C 1
ATOM 1306 O O . ALA A 1 155 ? -19.530 13.507 -0.988 1.00 85.12 155 ALA A O 1
ATOM 1307 N N . PHE A 1 156 ? -19.679 11.592 0.173 1.00 81.38 156 PHE A N 1
ATOM 1308 C CA . PHE A 1 156 ? -18.297 11.163 -0.060 1.00 81.38 156 PHE A CA 1
ATOM 1309 C C . PHE A 1 156 ? -17.986 11.000 -1.558 1.00 81.38 156 PHE A C 1
ATOM 1311 O O . PHE A 1 156 ? -16.957 11.475 -2.040 1.00 81.38 156 PHE A O 1
ATOM 1318 N N . LEU A 1 157 ? -18.908 10.396 -2.314 1.00 85.69 157 LEU A N 1
ATOM 1319 C CA . LEU A 1 157 ? -18.782 10.190 -3.760 1.00 85.69 157 LEU A CA 1
ATOM 1320 C C . LEU A 1 157 ? -18.832 11.487 -4.575 1.00 85.69 157 LEU A C 1
ATOM 1322 O O . LEU A 1 157 ? -18.294 11.510 -5.677 1.00 85.69 157 LEU A O 1
ATOM 1326 N N . ILE A 1 158 ? -19.443 12.553 -4.054 1.00 85.38 158 ILE A N 1
ATOM 1327 C CA . ILE A 1 158 ? -19.477 13.869 -4.710 1.00 85.38 158 ILE A CA 1
ATOM 1328 C C . ILE A 1 158 ? -18.215 14.677 -4.377 1.00 85.38 158 ILE A C 1
ATOM 1330 O O . ILE A 1 158 ? -17.621 15.293 -5.260 1.00 85.38 158 ILE A O 1
ATOM 1334 N N . ILE A 1 159 ? -17.768 14.661 -3.118 1.00 85.00 159 ILE A N 1
ATOM 1335 C CA . ILE A 1 159 ? -16.622 15.464 -2.659 1.00 85.00 159 ILE A CA 1
ATOM 1336 C C . ILE A 1 159 ? -15.314 15.007 -3.317 1.00 85.00 159 ILE A C 1
ATOM 1338 O O . ILE A 1 159 ? -14.500 15.838 -3.721 1.00 85.00 159 ILE A O 1
ATOM 1342 N N . ILE A 1 160 ? -15.114 13.698 -3.469 1.00 82.94 160 ILE A N 1
ATOM 1343 C CA . ILE A 1 160 ? -13.881 13.131 -4.032 1.00 82.94 160 ILE A CA 1
ATOM 1344 C C . ILE A 1 160 ? -13.582 13.619 -5.458 1.00 82.94 160 ILE A C 1
ATOM 1346 O O . ILE A 1 160 ? -12.497 14.169 -5.660 1.00 82.94 160 ILE A O 1
ATOM 1350 N N . PRO A 1 161 ? -14.483 13.492 -6.450 1.00 82.31 161 PRO A N 1
ATOM 1351 C CA . PRO A 1 161 ? -14.208 13.972 -7.801 1.00 82.31 161 PRO A CA 1
ATOM 1352 C C . PRO A 1 161 ? -13.997 15.488 -7.838 1.00 82.31 161 PRO A C 1
ATOM 1354 O O . PRO A 1 161 ? -13.103 15.953 -8.540 1.00 82.31 161 PRO A O 1
ATOM 1357 N N . ILE A 1 162 ? -14.736 16.259 -7.033 1.00 83.00 162 ILE A N 1
ATOM 1358 C CA . ILE A 1 162 ? -14.537 17.712 -6.923 1.00 83.00 162 ILE A CA 1
ATOM 1359 C C . ILE A 1 162 ? -13.125 18.019 -6.406 1.00 83.00 162 ILE A C 1
ATOM 1361 O O . ILE A 1 162 ? -12.406 18.817 -7.008 1.00 83.00 162 ILE A O 1
ATOM 1365 N N . SER A 1 163 ? -12.688 17.349 -5.337 1.00 79.06 163 SER A N 1
ATOM 1366 C CA . SER A 1 163 ? -11.345 17.532 -4.773 1.00 79.06 163 SER A CA 1
ATOM 1367 C C . SER A 1 163 ? -10.233 17.148 -5.758 1.00 79.06 163 SER A C 1
ATOM 1369 O O . SER A 1 163 ? -9.220 17.844 -5.851 1.00 79.06 163 SER A O 1
ATOM 1371 N N . ALA A 1 164 ? -10.447 16.100 -6.559 1.00 80.56 164 ALA A N 1
ATOM 1372 C CA . ALA A 1 164 ? -9.509 15.674 -7.591 1.00 80.56 164 ALA A CA 1
ATOM 1373 C C . ALA A 1 164 ? -9.389 16.715 -8.717 1.00 80.56 164 ALA A C 1
ATOM 1375 O O . ALA A 1 164 ? -8.276 17.040 -9.137 1.00 80.56 164 ALA A O 1
ATOM 1376 N N . ILE A 1 165 ? -10.514 17.288 -9.162 1.00 81.38 165 ILE A N 1
ATOM 1377 C CA . ILE A 1 165 ? -10.540 18.357 -10.175 1.00 81.38 165 ILE A CA 1
ATOM 1378 C C . ILE A 1 165 ? -9.796 19.599 -9.672 1.00 81.38 165 ILE A C 1
ATOM 1380 O O . ILE A 1 165 ? -8.980 20.167 -10.402 1.00 81.38 165 ILE A O 1
ATOM 1384 N N . VAL A 1 166 ? -10.036 20.008 -8.423 1.00 80.88 166 VAL A N 1
ATOM 1385 C CA . VAL A 1 166 ? -9.346 21.157 -7.812 1.00 80.88 166 VAL A CA 1
ATOM 1386 C C . VAL A 1 166 ? -7.840 20.908 -7.740 1.00 80.88 166 VAL A C 1
ATOM 1388 O O . VAL A 1 166 ? -7.059 21.765 -8.147 1.00 80.88 166 VAL A O 1
ATOM 1391 N N . SER A 1 167 ? -7.420 19.721 -7.295 1.00 75.56 167 SER A N 1
ATOM 1392 C CA . SER A 1 167 ? -6.000 19.364 -7.206 1.00 75.56 167 SER A CA 1
ATOM 1393 C C . SER A 1 167 ? -5.303 19.380 -8.571 1.00 75.56 167 SER A C 1
ATOM 1395 O O . SER A 1 167 ? -4.183 19.882 -8.682 1.00 75.56 167 SER A O 1
ATOM 1397 N N . TYR A 1 168 ? -5.976 18.904 -9.624 1.00 75.44 168 TYR A N 1
ATOM 1398 C CA . TYR A 1 168 ? -5.433 18.939 -10.982 1.00 75.44 168 TYR A CA 1
ATOM 1399 C C . TYR A 1 168 ? -5.225 20.376 -11.477 1.00 75.44 168 TYR A C 1
ATOM 1401 O O . TYR A 1 168 ? -4.171 20.696 -12.020 1.00 75.44 168 TYR A O 1
ATOM 1409 N N . LYS A 1 169 ? -6.200 21.257 -11.224 1.00 72.38 169 LYS A N 1
ATOM 1410 C CA . LYS A 1 169 ? -6.161 22.659 -11.659 1.00 72.38 169 LYS A CA 1
ATOM 1411 C C . LYS A 1 169 ? -5.092 23.487 -10.934 1.00 72.38 169 LYS A C 1
ATOM 1413 O O . LYS A 1 169 ? -4.524 24.393 -11.528 1.00 72.38 169 LYS A O 1
ATOM 1418 N N . VAL A 1 170 ? -4.800 23.167 -9.672 1.00 69.50 170 VAL A N 1
ATOM 1419 C CA . VAL A 1 170 ? -3.737 23.826 -8.888 1.00 69.50 170 VAL A CA 1
ATOM 1420 C C . VAL A 1 170 ? -2.336 23.405 -9.348 1.00 69.50 170 VAL A C 1
ATOM 1422 O O . VAL A 1 170 ? -1.412 24.197 -9.250 1.00 69.50 170 VAL A O 1
ATOM 1425 N N . ARG A 1 171 ? -2.164 22.187 -9.879 1.00 50.59 171 ARG A N 1
ATOM 1426 C CA . ARG A 1 171 ? -0.874 21.707 -10.417 1.00 50.59 171 ARG A CA 1
ATOM 1427 C C . ARG A 1 171 ? -0.568 22.169 -11.844 1.00 50.59 171 ARG A C 1
ATOM 1429 O O . ARG A 1 171 ? 0.546 21.948 -12.306 1.00 50.59 171 ARG A O 1
ATOM 1436 N N . SER A 1 172 ? -1.549 22.731 -12.549 1.00 49.38 172 SER A N 1
ATOM 1437 C CA . SER A 1 172 ? -1.415 23.221 -13.928 1.00 49.38 172 SER A CA 1
ATOM 1438 C C . SER A 1 172 ? -1.177 24.734 -14.035 1.00 49.38 172 SER A C 1
ATOM 1440 O O . SER A 1 172 ? -1.231 25.265 -15.142 1.00 49.38 172 SER A O 1
ATOM 1442 N N . ILE A 1 173 ? -0.993 25.421 -12.903 1.00 43.31 173 ILE A N 1
ATOM 1443 C CA . ILE A 1 173 ? -0.628 26.842 -12.785 1.00 43.31 173 ILE A CA 1
ATOM 1444 C C . ILE A 1 173 ? 0.809 26.893 -12.273 1.00 43.31 173 ILE A C 1
ATOM 1446 O O . ILE A 1 173 ? 1.584 27.709 -12.811 1.00 43.31 173 ILE A O 1
#

Organism: NCBI:txid2652269

Secondary structure (DSSP, 8-state):
-GGGGGGGS-HHHHHHHHHHHHHHHHHHHHHHHHHHHHHHHHHTT-HHHHHHHHHHHHHHHHHHHHHHHHHHHHHHHHHHHHHHHHHHHHHHHHHHS-TTSS---HHHHHHHHHHHHHHHHHHHTHHHHHHHHHHHHHHHHHHHHHHH-HHHHHHHHHHHHHHHHHHHHHHT-

pLDDT: mean 76.4, std 10.93, range [41.62, 93.38]

Radius of gyration: 23.74 Å; Cα contacts (8 Å, |Δi|>4): 76; chains: 1; bounding box: 55×41×75 Å

Solvent-accessible surface area (backbone atoms only — not comparable to full-atom values): 9525 Å² total; per-residue (Å²): 119,62,74,69,43,50,78,67,51,60,66,69,61,53,51,52,50,50,51,54,48,53,51,42,52,55,58,57,63,46,44,66,59,40,50,51,52,22,51,55,23,47,75,70,67,37,57,71,57,20,51,51,33,53,52,50,50,53,52,51,52,52,54,42,51,52,50,50,54,50,46,53,53,54,49,54,53,51,52,53,53,40,50,53,52,52,52,52,53,52,53,55,54,53,72,75,45,73,71,87,80,66,82,74,56,66,67,58,52,53,50,54,49,50,55,52,40,67,71,41,50,50,53,47,47,56,50,52,51,49,50,54,47,52,52,48,52,49,52,53,48,51,54,55,36,44,76,75,34,62,68,59,38,54,52,51,65,54,51,51,59,53,52,50,54,52,54,54,58,64,73,74,110

Mean predicted aligned error: 11.59 Å

Foldseek 3Di:
DLVVLLVLFDVVLLVVLVVLVVLLVVLVVCLVVLVVQLVVCVVVVVVVSNVVSVVVNVVSVVVSVVSVVVSVVSLVVRLVSSLVVVVVVVVVVVVVDDCVPDVDDPVVVVVVSVVVSVVCSCSNRVVVSVVVSVVVVVVVVLVVVVVVDPVVSVVVVVVVVVVVVVVVVVVVD

InterPro domains:
  IPR011527 ABC transporter type 1, transmembrane domain [PS50929] (17-173)
  IPR036640 ABC transporter type 1, transmembrane domain superfamily [G3DSA:1.20.1560.10] (2-173)
  IPR036640 ABC transporter type 1, transmembrane domain superfamily [SSF90123] (5-171)

Nearest PDB structures (foldseek):
  8vp5-assembly1_B  TM=7.971E-01  e=7.922E-01  Acetivibrio thermocellus ATCC 27405
  8vp6-assembly1_A  TM=7.876E-01  e=2.093E+00  Acetivibrio thermocellus ATCC 27405
  7t56-assembly1_B  TM=6.242E-01  e=3.705E+00  Acetivibrio thermocellus
  8qhv-assembly1_0  TM=4.093E-01  e=1.867E+00  Synechocystis sp. PCC 6803

Sequence (173 aa):
MMLKFWKYTNKKEFIKLLLIRVIVISLTLLNPLIISKAIDSAINKNIKYAIIYILSMLLISIFVHFFYVLEDYYFGINDLEAYINQFSQINNLLKVYDNKKNNLDKARMTQELGQNFEIVQPFIYRNILEIIINISKFIVTCFIVYFISKWILLAFLIIIPISAIVSYKVRSI